Protein AF-A0A7G8VCQ9-F1 (afdb_monomer)

Structure (mmCIF, N/CA/C/O backbone):
data_AF-A0A7G8VCQ9-F1
#
_entry.id   AF-A0A7G8VCQ9-F1
#
loop_
_atom_site.group_PDB
_atom_site.id
_atom_site.type_symbol
_atom_site.label_atom_id
_atom_site.label_alt_id
_atom_site.label_comp_id
_atom_site.label_asym_id
_atom_site.label_entity_id
_atom_site.label_seq_id
_atom_site.pdbx_PDB_ins_code
_atom_site.Cartn_x
_atom_site.Cartn_y
_atom_site.Cartn_z
_atom_site.occupancy
_atom_site.B_iso_or_equiv
_atom_site.auth_seq_id
_atom_site.auth_comp_id
_atom_site.auth_asym_id
_atom_site.auth_atom_id
_atom_site.pdbx_PDB_model_num
ATOM 1 N N . MET A 1 1 ? 30.617 11.201 -4.073 1.00 43.75 1 MET A N 1
ATOM 2 C CA . MET A 1 1 ? 30.388 10.500 -2.792 1.00 43.75 1 MET A CA 1
ATOM 3 C C . MET A 1 1 ? 28.880 10.340 -2.629 1.00 43.75 1 MET A C 1
ATOM 5 O O . MET A 1 1 ? 28.255 11.199 -2.018 1.00 43.75 1 MET A O 1
ATOM 9 N N . SER A 1 2 ? 28.261 9.354 -3.299 1.00 48.66 2 SER A N 1
ATOM 10 C CA . SER A 1 2 ? 26.817 9.150 -3.127 1.00 48.66 2 SER A CA 1
ATOM 11 C C . SER A 1 2 ? 26.608 8.568 -1.733 1.00 48.66 2 SER A C 1
ATOM 13 O O . SER A 1 2 ? 27.317 7.657 -1.304 1.00 48.66 2 SER A O 1
ATOM 15 N N . LYS A 1 3 ? 25.713 9.189 -0.972 1.00 57.06 3 LYS A N 1
ATOM 16 C CA . LYS A 1 3 ? 25.302 8.687 0.331 1.00 57.06 3 LYS A CA 1
ATOM 17 C C . LYS A 1 3 ? 24.572 7.378 0.055 1.00 57.06 3 LYS A C 1
ATOM 19 O O . LYS A 1 3 ? 23.412 7.441 -0.315 1.00 57.06 3 LYS A O 1
ATOM 24 N N . HIS A 1 4 ? 25.253 6.238 0.178 1.00 59.59 4 HIS A N 1
ATOM 25 C CA . HIS A 1 4 ? 24.592 4.935 0.201 1.00 59.59 4 HIS A CA 1
ATOM 26 C C . HIS A 1 4 ? 23.771 4.864 1.485 1.00 59.59 4 HIS A C 1
ATOM 28 O O . HIS A 1 4 ? 24.217 4.412 2.540 1.00 59.59 4 HIS A O 1
ATOM 34 N N . THR A 1 5 ? 22.577 5.426 1.406 1.00 70.50 5 THR A N 1
ATOM 35 C CA . THR A 1 5 ? 21.543 5.259 2.407 1.00 70.50 5 THR A CA 1
ATOM 36 C C . THR A 1 5 ? 20.932 3.883 2.192 1.00 70.50 5 THR A C 1
ATOM 38 O O . THR A 1 5 ? 20.760 3.449 1.060 1.00 70.50 5 THR A O 1
ATOM 41 N N . PHE A 1 6 ? 20.567 3.188 3.269 1.00 74.38 6 PHE A N 1
ATOM 42 C CA . PHE A 1 6 ? 19.860 1.897 3.214 1.00 74.38 6 PHE A CA 1
ATOM 43 C C . PHE A 1 6 ? 18.638 1.895 2.265 1.00 74.38 6 PHE A C 1
ATOM 45 O O . PHE A 1 6 ? 18.216 0.850 1.783 1.00 74.38 6 PHE A O 1
ATOM 52 N N . VAL A 1 7 ? 18.100 3.076 1.966 1.00 85.12 7 VAL A N 1
ATOM 53 C CA . VAL A 1 7 ? 17.016 3.312 1.012 1.00 85.12 7 VAL A CA 1
ATOM 54 C C . VAL A 1 7 ? 17.359 2.866 -0.414 1.00 85.12 7 VAL A C 1
ATOM 56 O O . VAL A 1 7 ? 16.495 2.284 -1.059 1.00 85.12 7 VAL A O 1
ATOM 59 N N . ASP A 1 8 ? 1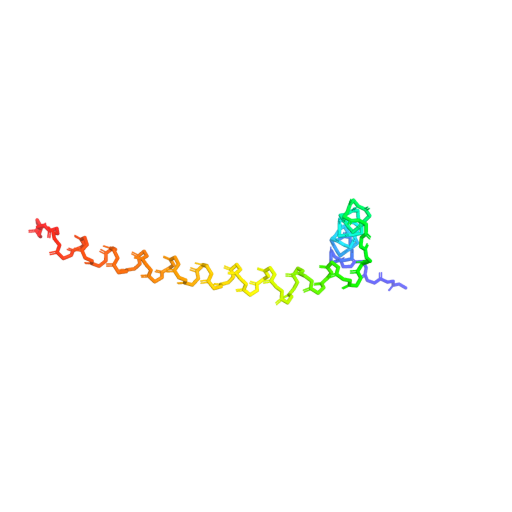8.585 3.082 -0.895 1.00 89.56 8 ASP A N 1
ATOM 60 C CA . ASP A 1 8 ? 18.961 2.814 -2.293 1.00 89.56 8 ASP A CA 1
ATOM 61 C C . ASP A 1 8 ? 18.813 1.325 -2.677 1.00 89.56 8 ASP A C 1
ATOM 63 O O . ASP A 1 8 ? 18.079 1.030 -3.620 1.00 89.56 8 ASP A O 1
ATOM 67 N N . PRO A 1 9 ? 19.387 0.352 -1.931 1.00 90.50 9 PRO A N 1
ATOM 68 C CA . PRO A 1 9 ? 19.227 -1.063 -2.274 1.00 90.50 9 PRO A CA 1
ATOM 69 C C . PRO A 1 9 ? 17.783 -1.560 -2.124 1.00 90.50 9 PRO A C 1
ATOM 71 O O . PRO A 1 9 ? 17.356 -2.444 -2.866 1.00 90.50 9 PRO A O 1
ATOM 74 N N . VAL A 1 10 ? 17.014 -1.005 -1.180 1.00 91.38 10 VAL A N 1
ATOM 75 C CA . VAL A 1 10 ? 15.595 -1.355 -1.010 1.00 91.38 10 VAL A CA 1
ATOM 76 C C . VAL A 1 10 ? 14.771 -0.820 -2.178 1.00 91.38 10 VAL A C 1
ATOM 78 O O . VAL A 1 10 ? 13.916 -1.533 -2.701 1.00 91.38 10 VAL A O 1
ATOM 81 N N . PHE A 1 11 ? 15.040 0.411 -2.613 1.00 90.75 11 PHE A N 1
ATOM 82 C CA . PHE A 1 11 ? 14.400 1.002 -3.779 1.00 90.75 11 PHE A CA 1
ATOM 83 C C . PHE A 1 11 ? 14.697 0.186 -5.039 1.00 90.75 11 PHE A C 1
ATOM 85 O O . PHE A 1 11 ? 13.761 -0.214 -5.732 1.00 90.75 11 PHE A O 1
ATOM 92 N N . ASP A 1 12 ? 15.965 -0.152 -5.283 1.00 92.62 12 ASP A N 1
ATOM 93 C CA . ASP A 1 12 ? 16.366 -0.973 -6.427 1.00 92.62 12 ASP A CA 1
ATOM 94 C C . ASP A 1 12 ? 15.689 -2.347 -6.406 1.00 92.62 12 ASP A C 1
ATOM 96 O O . ASP A 1 12 ? 15.225 -2.836 -7.439 1.00 92.62 12 ASP A O 1
ATOM 100 N N . TRP A 1 13 ? 15.585 -2.978 -5.234 1.00 94.38 13 TRP A N 1
ATOM 101 C CA . TRP A 1 13 ? 14.895 -4.258 -5.095 1.00 94.38 13 TRP A CA 1
ATOM 102 C C . TRP A 1 13 ? 13.399 -4.148 -5.418 1.00 94.38 13 TRP A C 1
ATOM 104 O O . TRP A 1 13 ? 12.881 -4.948 -6.200 1.00 94.38 13 TRP A O 1
ATOM 114 N N . CYS A 1 14 ? 12.718 -3.127 -4.888 1.00 93.19 14 CYS A N 1
ATOM 115 C CA . CYS A 1 14 ? 11.313 -2.855 -5.189 1.00 93.19 14 CYS A CA 1
ATOM 116 C C . CYS A 1 14 ? 11.096 -2.627 -6.691 1.00 93.19 14 CYS A C 1
ATOM 118 O O . CYS A 1 14 ? 10.231 -3.259 -7.29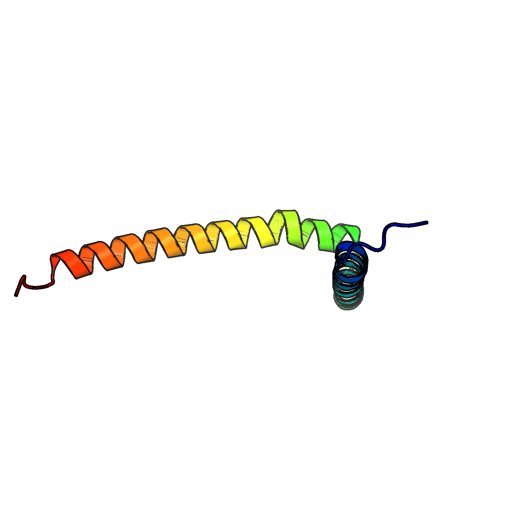3 1.00 93.19 14 CYS A O 1
ATOM 120 N N . VAL A 1 15 ? 11.904 -1.774 -7.323 1.00 93.56 15 VAL A N 1
ATOM 121 C CA . VAL A 1 15 ? 11.791 -1.488 -8.760 1.00 93.56 15 VAL A CA 1
ATOM 122 C C . VAL A 1 15 ? 12.021 -2.752 -9.590 1.00 93.56 15 VAL A C 1
ATOM 124 O O . VAL A 1 15 ? 11.222 -3.052 -10.478 1.00 93.56 15 VAL A O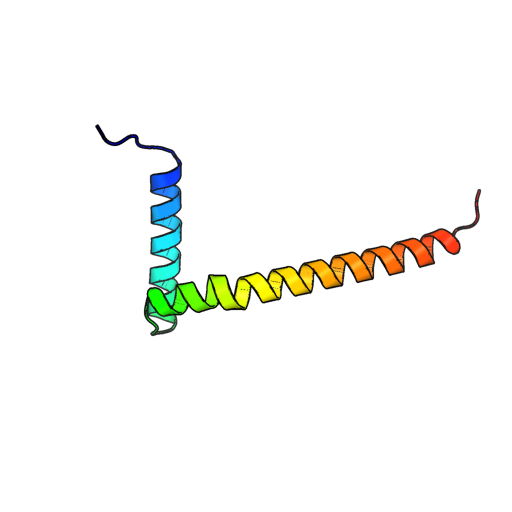 1
ATOM 127 N N . ASN A 1 16 ? 13.051 -3.543 -9.276 1.00 94.50 16 ASN A N 1
ATOM 128 C CA . ASN A 1 16 ? 13.326 -4.796 -9.983 1.00 94.50 16 ASN A CA 1
ATOM 129 C C . ASN A 1 16 ? 12.187 -5.814 -9.839 1.00 94.50 16 ASN A C 1
ATOM 131 O O . ASN A 1 16 ? 11.829 -6.473 -10.819 1.00 94.50 16 ASN A O 1
ATOM 135 N N . PHE A 1 17 ? 11.582 -5.915 -8.653 1.00 94.44 17 PHE A N 1
ATOM 136 C CA . PHE A 1 17 ? 10.404 -6.750 -8.428 1.00 94.44 17 PHE A CA 1
ATOM 137 C C . PHE A 1 17 ? 9.229 -6.309 -9.311 1.00 94.44 17 PHE A C 1
ATOM 139 O O . PHE A 1 17 ? 8.633 -7.138 -10.001 1.00 94.44 17 PHE A O 1
ATOM 146 N N . LEU A 1 18 ? 8.928 -5.006 -9.355 1.00 92.81 18 LEU A N 1
ATOM 147 C CA . LEU A 1 18 ? 7.842 -4.479 -10.185 1.00 92.81 18 LEU A CA 1
ATOM 148 C C . LEU A 1 18 ? 8.117 -4.675 -11.680 1.00 92.81 18 LEU A C 1
ATOM 150 O O . LEU A 1 18 ? 7.218 -5.070 -12.415 1.00 92.81 18 LEU A O 1
ATOM 154 N N . ILE A 1 19 ? 9.352 -4.465 -12.140 1.00 93.88 19 ILE A N 1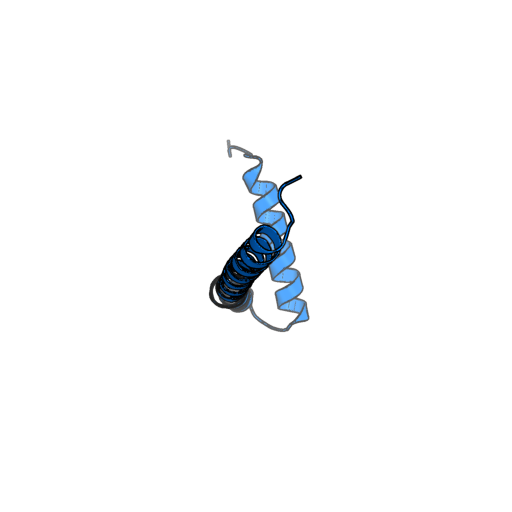
ATOM 155 C CA . ILE A 1 19 ? 9.737 -4.709 -13.538 1.00 93.88 19 ILE A CA 1
ATOM 156 C C . ILE A 1 19 ? 9.588 -6.191 -13.898 1.00 93.88 19 ILE A C 1
ATOM 158 O O . ILE A 1 19 ? 9.139 -6.508 -15.001 1.00 93.88 19 ILE A O 1
ATOM 162 N N . HIS A 1 20 ? 9.953 -7.107 -12.997 1.00 94.88 20 HIS A N 1
ATOM 163 C CA . HIS A 1 20 ? 9.778 -8.540 -13.226 1.00 94.88 20 HIS A CA 1
ATOM 164 C C . HIS A 1 20 ? 8.299 -8.886 -13.430 1.00 94.88 20 HIS A C 1
ATOM 166 O O . HIS A 1 20 ? 7.948 -9.521 -14.423 1.00 94.88 20 HIS A O 1
ATOM 172 N N . TRP A 1 21 ? 7.422 -8.396 -12.553 1.00 93.25 21 TRP A N 1
ATOM 173 C CA . TRP A 1 21 ? 5.980 -8.597 -12.691 1.00 93.25 21 TRP A CA 1
ATOM 174 C C . TRP A 1 21 ? 5.389 -7.908 -13.918 1.00 93.25 21 TRP A C 1
ATOM 176 O O . TRP A 1 21 ? 4.537 -8.493 -14.580 1.00 93.25 21 TRP A O 1
ATOM 186 N N . ALA A 1 22 ? 5.873 -6.718 -14.274 1.00 93.06 22 ALA A N 1
ATOM 187 C CA . ALA A 1 22 ? 5.464 -6.032 -15.495 1.00 93.06 22 ALA A CA 1
ATOM 188 C C . ALA A 1 22 ? 5.753 -6.897 -16.732 1.00 93.06 22 ALA A C 1
ATOM 190 O O . ALA A 1 22 ? 4.872 -7.092 -17.566 1.00 93.06 22 ALA A O 1
ATOM 191 N N . LYS A 1 23 ? 6.944 -7.513 -16.799 1.00 93.06 23 LYS A N 1
ATOM 192 C CA . LYS A 1 23 ? 7.312 -8.451 -17.873 1.00 93.06 23 LYS A CA 1
ATOM 193 C C . LYS A 1 23 ? 6.428 -9.698 -17.894 1.00 93.06 23 LYS A C 1
ATOM 195 O O . LYS A 1 23 ? 6.021 -10.114 -18.971 1.00 93.06 23 LYS A O 1
ATOM 200 N N . VAL A 1 24 ? 6.121 -10.277 -16.730 1.00 94.06 24 VAL A N 1
ATOM 201 C CA . VAL A 1 24 ? 5.240 -11.457 -16.617 1.00 94.06 24 VAL A CA 1
ATOM 202 C C . VAL A 1 24 ? 3.820 -11.142 -17.090 1.00 94.06 24 VAL A C 1
ATOM 204 O O . VAL A 1 24 ? 3.202 -11.954 -17.771 1.00 94.06 24 VAL A O 1
ATOM 207 N N . LEU A 1 25 ? 3.313 -9.957 -16.757 1.00 91.06 25 LEU A N 1
ATOM 208 C CA . LEU A 1 25 ? 1.980 -9.492 -17.143 1.00 91.06 25 LEU A CA 1
ATOM 209 C C . LEU A 1 25 ? 1.931 -8.916 -18.569 1.00 91.06 25 LEU A C 1
ATOM 211 O O . LEU A 1 25 ? 0.846 -8.621 -19.062 1.00 91.06 25 LEU A O 1
ATOM 215 N N . GLY A 1 26 ? 3.081 -8.746 -19.230 1.00 94.25 26 GLY A N 1
ATOM 216 C CA . GLY A 1 26 ? 3.177 -8.139 -20.559 1.00 94.25 26 GLY A CA 1
ATOM 217 C C . GLY A 1 26 ? 2.842 -6.642 -20.594 1.00 94.25 26 GLY A C 1
ATOM 218 O O . GLY A 1 26 ? 2.479 -6.134 -21.650 1.00 94.25 26 GLY A O 1
ATOM 219 N N . ILE A 1 27 ? 2.950 -5.943 -19.460 1.00 94.25 27 ILE A N 1
ATOM 220 C CA . ILE A 1 27 ? 2.654 -4.508 -19.321 1.00 94.25 27 ILE A CA 1
ATOM 221 C C . ILE A 1 27 ? 3.930 -3.700 -19.073 1.00 94.25 27 ILE A C 1
ATOM 223 O O . ILE A 1 27 ? 4.991 -4.238 -18.747 1.00 94.25 27 ILE A O 1
ATOM 227 N N . THR A 1 28 ? 3.844 -2.380 -19.208 1.00 94.75 28 THR A N 1
ATOM 228 C CA . THR A 1 28 ? 4.966 -1.481 -18.927 1.00 94.75 28 THR A CA 1
ATOM 229 C C . THR A 1 28 ? 5.140 -1.227 -17.427 1.00 94.75 28 THR A C 1
ATOM 231 O O . THR A 1 28 ? 4.210 -1.340 -16.625 1.00 94.75 28 THR A O 1
ATOM 234 N N . TYR A 1 29 ? 6.352 -0.816 -17.037 1.00 91.88 29 TYR A N 1
ATOM 235 C CA . TYR A 1 29 ? 6.654 -0.395 -15.664 1.00 91.88 29 TYR A CA 1
ATOM 236 C C . TYR A 1 29 ? 5.747 0.757 -15.186 1.00 91.88 29 TYR A C 1
ATOM 238 O O . TYR A 1 29 ? 5.329 0.801 -14.031 1.00 91.88 29 TYR A O 1
ATOM 246 N N . ASN A 1 30 ? 5.392 1.674 -16.087 1.00 93.50 30 ASN A N 1
ATOM 247 C CA . ASN A 1 30 ? 4.520 2.797 -15.754 1.00 93.50 30 ASN A CA 1
ATOM 248 C C . ASN A 1 30 ? 3.093 2.325 -15.448 1.00 93.50 30 ASN A C 1
ATOM 250 O O . ASN A 1 30 ? 2.484 2.799 -14.493 1.00 93.50 30 ASN A O 1
ATOM 254 N N . GLU A 1 31 ? 2.581 1.363 -16.216 1.00 94.50 31 GLU A N 1
ATOM 255 C CA . GLU A 1 31 ? 1.242 0.809 -16.010 1.00 94.50 31 GLU A CA 1
ATOM 256 C C . GLU A 1 31 ? 1.146 0.027 -14.701 1.00 94.50 31 GLU A C 1
ATOM 258 O O . GLU A 1 31 ? 0.225 0.269 -13.920 1.00 94.50 31 GLU A O 1
ATOM 263 N N . ILE A 1 32 ? 2.112 -0.856 -14.405 1.00 94.62 32 ILE A N 1
ATOM 264 C CA . ILE A 1 32 ? 2.087 -1.612 -13.143 1.00 94.62 32 ILE A CA 1
ATOM 265 C C . ILE A 1 32 ? 2.157 -0.680 -11.928 1.00 94.62 32 ILE A C 1
ATOM 267 O O . ILE A 1 32 ? 1.462 -0.918 -10.942 1.00 94.62 32 ILE A O 1
ATOM 271 N N . ASN A 1 33 ? 2.913 0.420 -12.011 1.00 94.00 33 ASN A N 1
ATOM 272 C CA . ASN A 1 33 ? 2.960 1.418 -10.944 1.00 94.00 33 ASN A CA 1
ATOM 273 C C . ASN A 1 33 ? 1.581 2.043 -10.699 1.00 94.00 33 ASN A C 1
ATOM 275 O O . ASN A 1 33 ? 1.139 2.113 -9.553 1.00 94.00 33 ASN A O 1
ATOM 279 N N . VAL A 1 34 ? 0.874 2.459 -11.755 1.00 95.25 34 VAL A N 1
ATOM 280 C CA . VAL A 1 34 ? -0.475 3.036 -11.624 1.00 95.25 34 VAL A CA 1
ATOM 281 C C . VAL A 1 34 ? -1.444 2.017 -11.025 1.00 95.25 34 VAL A C 1
ATOM 283 O O . VAL A 1 34 ? -2.187 2.353 -10.103 1.00 95.25 34 VAL A O 1
ATOM 286 N N . TYR A 1 35 ? -1.409 0.759 -11.467 1.00 94.19 35 TYR A N 1
ATOM 287 C CA . TYR A 1 35 ? -2.261 -0.279 -10.887 1.00 94.19 35 TYR A CA 1
ATOM 288 C C . TYR A 1 35 ? -1.961 -0.524 -9.404 1.00 94.19 35 TYR A C 1
ATOM 290 O O . TYR A 1 35 ? -2.886 -0.608 -8.599 1.00 94.19 35 TYR A O 1
ATOM 298 N N . VAL A 1 36 ? -0.691 -0.593 -9.006 1.00 93.31 36 VAL A N 1
ATOM 299 C CA . VAL A 1 36 ? -0.321 -0.837 -7.605 1.00 93.31 36 VAL A CA 1
ATOM 300 C C . VAL A 1 36 ? -0.701 0.351 -6.715 1.00 93.31 36 VAL A C 1
ATOM 302 O O . VAL A 1 36 ? -1.358 0.167 -5.690 1.00 93.31 36 VAL A O 1
ATOM 305 N N . PHE A 1 37 ? -0.340 1.576 -7.101 1.00 94.00 37 PHE A N 1
ATOM 306 C CA . PHE A 1 37 ? -0.507 2.743 -6.231 1.00 94.00 37 PHE A CA 1
ATOM 307 C C . PHE A 1 37 ? -1.893 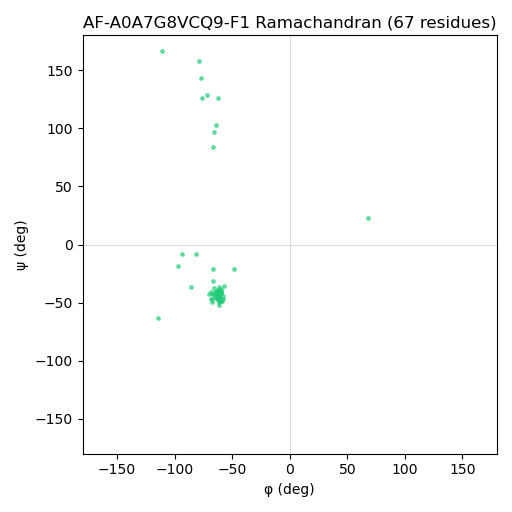3.383 -6.307 1.00 94.00 37 PHE A C 1
ATOM 309 O O . PHE A 1 37 ? -2.394 3.845 -5.285 1.00 94.00 37 PHE A O 1
ATOM 316 N N . CYS A 1 38 ? -2.526 3.419 -7.480 1.00 95.81 38 CYS A N 1
ATOM 317 C CA . CYS A 1 38 ? -3.812 4.098 -7.662 1.00 95.81 38 CYS A CA 1
ATOM 318 C C . CYS A 1 38 ? -5.015 3.155 -7.581 1.00 95.81 38 CYS A C 1
ATOM 320 O O .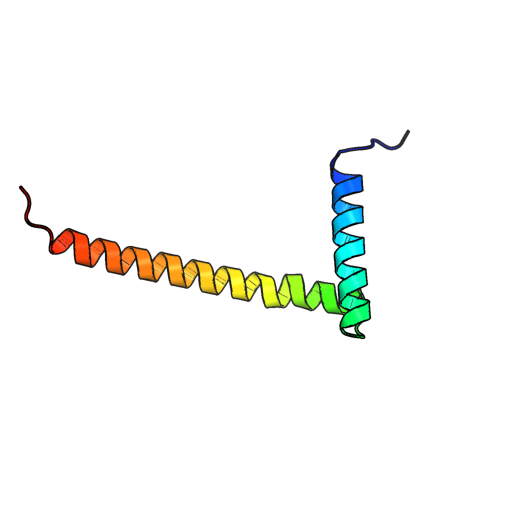 CYS A 1 38 ? -6.126 3.631 -7.367 1.00 95.81 38 CYS A O 1
ATOM 322 N N . VAL A 1 39 ? -4.824 1.841 -7.739 1.00 94.38 39 VAL A N 1
ATOM 323 C CA . VAL A 1 39 ? -5.930 0.869 -7.711 1.00 94.38 39 VAL A CA 1
ATOM 324 C C . VAL A 1 39 ? -5.803 -0.065 -6.515 1.00 94.38 39 VAL A C 1
ATOM 326 O O . VAL A 1 39 ? -6.644 -0.031 -5.616 1.00 94.38 39 VAL A O 1
ATOM 329 N N . LEU A 1 40 ? -4.736 -0.864 -6.460 1.00 95.25 40 LEU A N 1
ATOM 330 C CA . LEU A 1 40 ? -4.552 -1.871 -5.417 1.00 95.25 40 LEU A CA 1
ATOM 331 C C . LEU A 1 40 ? -4.463 -1.223 -4.033 1.00 95.25 40 LEU A C 1
ATOM 333 O O . LEU A 1 40 ? -5.101 -1.700 -3.094 1.00 95.25 40 LEU A O 1
ATOM 337 N N . TRP A 1 41 ? -3.714 -0.124 -3.905 1.00 96.69 41 TRP A N 1
ATOM 338 C CA . TRP A 1 41 ? -3.497 0.487 -2.600 1.00 96.69 41 TRP A CA 1
ATOM 339 C C . TRP A 1 41 ? -4.768 1.120 -1.991 1.00 96.69 41 TRP A C 1
ATOM 341 O O . TRP A 1 41 ? -5.094 0.806 -0.839 1.00 96.69 41 TRP A O 1
ATOM 351 N N . PRO A 1 42 ? -5.569 1.913 -2.735 1.00 96.25 42 PRO A N 1
ATOM 352 C CA . PRO A 1 42 ? -6.865 2.384 -2.250 1.00 96.25 42 PRO A CA 1
ATOM 353 C C . PRO A 1 42 ? -7.838 1.250 -1.929 1.00 96.25 42 PRO A C 1
ATOM 355 O O . PRO A 1 42 ? -8.491 1.302 -0.889 1.00 96.25 42 PRO A O 1
ATOM 358 N N . ILE A 1 43 ? -7.907 0.202 -2.758 1.00 97.81 43 ILE A N 1
ATOM 359 C CA . ILE A 1 43 ? -8.780 -0.954 -2.500 1.00 97.81 43 ILE A CA 1
ATOM 360 C C . ILE A 1 43 ? -8.386 -1.641 -1.193 1.00 97.81 43 ILE A C 1
ATOM 362 O O . ILE A 1 43 ? -9.239 -1.857 -0.333 1.00 97.81 43 ILE A O 1
ATOM 366 N N . LEU A 1 44 ? -7.100 -1.942 -1.007 1.00 97.62 44 LEU A N 1
ATOM 367 C CA . LEU A 1 44 ? -6.604 -2.571 0.214 1.00 97.62 44 LEU A CA 1
ATOM 368 C C . LEU A 1 44 ? -6.891 -1.698 1.444 1.00 97.62 44 LEU A C 1
ATOM 370 O O . LEU A 1 44 ? -7.356 -2.207 2.463 1.00 97.62 44 LEU A O 1
ATOM 374 N N . THR A 1 45 ? -6.694 -0.383 1.334 1.00 97.00 45 THR A N 1
ATOM 375 C CA . THR A 1 45 ? -7.018 0.565 2.410 1.00 97.00 45 THR A CA 1
ATOM 376 C C . THR A 1 45 ? -8.511 0.549 2.743 1.00 97.00 45 THR A C 1
ATOM 378 O O . THR A 1 45 ? -8.877 0.464 3.913 1.00 97.00 45 THR A O 1
ATOM 381 N N . LEU A 1 46 ? -9.389 0.576 1.736 1.00 97.69 46 LEU A N 1
ATOM 382 C CA . LEU A 1 46 ? -10.840 0.524 1.933 1.00 97.69 46 LEU A CA 1
ATOM 383 C C . LEU A 1 46 ? -11.282 -0.790 2.587 1.00 97.69 46 LEU A C 1
ATOM 385 O O . LEU A 1 46 ? -12.085 -0.767 3.520 1.00 97.69 46 LEU A O 1
ATOM 389 N N . VAL A 1 47 ? -10.725 -1.923 2.151 1.00 97.94 47 VAL A N 1
ATOM 390 C CA . VAL A 1 47 ? -10.996 -3.242 2.740 1.00 97.94 47 VAL A CA 1
ATOM 391 C C . VAL A 1 47 ? -10.554 -3.282 4.201 1.00 97.94 47 VAL A C 1
ATOM 393 O O . VAL A 1 47 ? -11.325 -3.710 5.059 1.00 97.94 47 VAL A O 1
ATOM 396 N N . LEU A 1 48 ? -9.353 -2.791 4.518 1.00 97.62 48 LEU A N 1
ATOM 397 C CA . LEU A 1 48 ? -8.867 -2.727 5.898 1.00 97.62 48 LEU A CA 1
ATOM 398 C C . LEU A 1 48 ? -9.742 -1.816 6.766 1.00 97.62 48 LEU A C 1
ATOM 400 O O . LEU A 1 48 ? -10.117 -2.205 7.871 1.00 97.62 48 LEU A O 1
ATOM 404 N N . CYS A 1 49 ? -10.132 -0.643 6.261 1.00 97.75 49 CYS A N 1
ATOM 405 C CA . CYS A 1 49 ? -11.061 0.255 6.947 1.00 97.75 49 CYS A CA 1
ATOM 406 C C . CYS A 1 49 ? -12.395 -0.438 7.245 1.00 97.75 49 CYS A C 1
ATOM 408 O O . CYS A 1 49 ? -12.876 -0.395 8.381 1.00 97.75 49 CYS A O 1
ATOM 410 N N . PHE A 1 50 ? -12.968 -1.124 6.254 1.00 97.75 50 PHE A N 1
ATOM 411 C CA . PHE A 1 50 ? -14.201 -1.884 6.423 1.00 97.75 50 PHE A CA 1
ATOM 412 C C . PHE A 1 50 ? -14.051 -2.985 7.481 1.00 97.75 50 PHE A C 1
ATOM 414 O O . PHE A 1 50 ? -14.867 -3.068 8.401 1.00 97.75 50 PHE A O 1
ATOM 421 N N . LEU A 1 51 ? -12.981 -3.782 7.410 1.00 97.81 51 LEU A N 1
ATOM 422 C CA . LEU A 1 51 ? -12.703 -4.849 8.373 1.00 97.81 51 LEU A CA 1
ATOM 423 C C . LEU A 1 51 ? -12.561 -4.308 9.796 1.00 97.81 51 LEU A C 1
ATOM 425 O O . LEU A 1 51 ? -13.135 -4.878 10.721 1.00 97.81 51 LEU A O 1
ATOM 429 N N . VAL A 1 52 ? -11.866 -3.186 9.987 1.00 97.50 52 VAL A N 1
ATOM 430 C CA . VAL A 1 52 ? -11.722 -2.555 11.307 1.00 97.50 52 VAL A CA 1
ATOM 431 C C . VAL A 1 52 ? -13.078 -2.104 11.853 1.00 97.50 52 VAL A C 1
ATOM 433 O O . VAL A 1 52 ? -13.374 -2.332 13.029 1.00 97.50 52 VAL A O 1
ATOM 436 N N . VAL A 1 53 ? -13.929 -1.489 11.028 1.00 96.94 53 VAL A N 1
ATOM 437 C CA . VAL A 1 53 ? -15.277 -1.066 11.448 1.00 96.94 53 VAL A CA 1
ATOM 438 C C . VAL A 1 53 ? -16.145 -2.280 11.797 1.00 96.94 53 VAL A C 1
ATOM 440 O 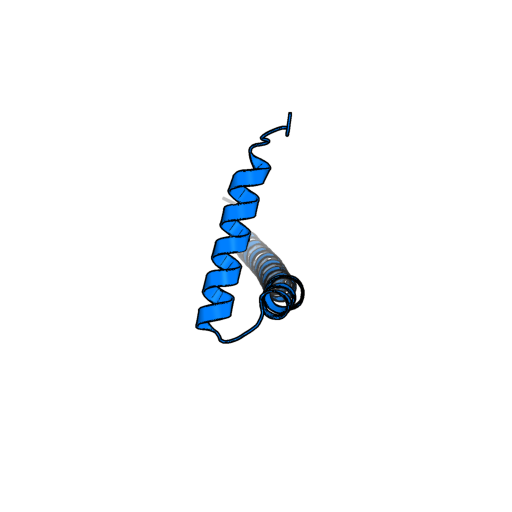O . VAL A 1 53 ? -16.787 -2.302 12.853 1.00 96.94 53 VAL A O 1
ATOM 443 N N . TYR A 1 54 ? -16.118 -3.321 10.968 1.00 97.31 54 TYR A N 1
ATOM 444 C CA . TYR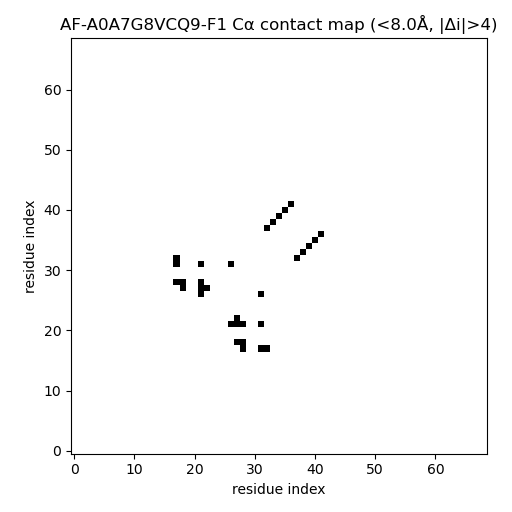 A 1 54 ? -16.850 -4.564 11.201 1.00 97.31 54 TYR A CA 1
ATOM 445 C C . TYR A 1 54 ? -16.398 -5.276 12.487 1.00 97.31 54 TYR A C 1
ATOM 447 O O . TYR A 1 54 ? -17.215 -5.661 13.327 1.00 97.31 54 TYR A O 1
ATOM 455 N N . GLN A 1 55 ? -15.088 -5.387 12.706 1.00 96.88 55 GLN A N 1
ATOM 456 C CA . GLN A 1 55 ? -14.536 -5.984 13.922 1.00 96.88 55 GLN A CA 1
ATOM 457 C C . GLN A 1 55 ? -14.924 -5.175 15.163 1.00 96.88 55 GLN A C 1
ATOM 459 O O . GLN A 1 55 ? -15.337 -5.747 16.170 1.00 96.88 55 GLN A O 1
ATOM 464 N N . ARG A 1 56 ? -14.871 -3.838 15.098 1.00 95.69 56 ARG A N 1
ATOM 465 C CA . ARG A 1 56 ? -15.262 -2.969 16.221 1.00 95.69 56 ARG A CA 1
ATOM 466 C C . ARG A 1 56 ? -16.734 -3.116 16.591 1.00 95.69 56 ARG A C 1
ATOM 468 O O . ARG A 1 56 ? -17.050 -3.174 17.779 1.00 95.69 56 ARG A O 1
ATOM 475 N N . THR A 1 57 ? -17.631 -3.164 15.609 1.00 95.12 57 THR A N 1
ATOM 476 C CA . THR A 1 57 ? -19.073 -3.335 15.861 1.00 95.12 57 THR A CA 1
ATOM 477 C C . THR A 1 57 ? -19.370 -4.706 16.468 1.00 95.12 57 THR A C 1
ATOM 479 O O . THR A 1 57 ? -20.072 -4.787 17.477 1.00 95.12 57 THR A O 1
ATOM 482 N N . THR A 1 58 ? -18.736 -5.758 15.950 1.00 94.31 58 THR A N 1
ATOM 483 C CA . THR A 1 58 ? -18.855 -7.125 16.475 1.00 94.31 58 THR A CA 1
ATOM 484 C C . THR A 1 58 ? -18.334 -7.235 17.911 1.00 94.31 58 THR A C 1
ATOM 486 O O . THR A 1 58 ? -19.036 -7.738 18.788 1.00 94.31 58 THR A O 1
ATOM 489 N N . ILE A 1 59 ? -17.143 -6.697 18.200 1.00 96.19 59 ILE A N 1
ATOM 490 C CA . ILE A 1 59 ? -16.558 -6.711 19.552 1.00 96.19 59 ILE A CA 1
ATOM 491 C C . ILE A 1 59 ? -17.451 -5.962 20.546 1.00 96.19 59 ILE A C 1
ATOM 493 O O . ILE A 1 59 ? -17.642 -6.430 21.668 1.00 96.19 59 ILE A O 1
ATOM 497 N N . ARG A 1 60 ? -18.024 -4.815 20.156 1.00 93.00 60 ARG A N 1
ATOM 498 C CA . ARG A 1 60 ? -18.955 -4.058 21.011 1.00 93.00 60 ARG A CA 1
ATOM 499 C C . ARG A 1 60 ? -20.221 -4.858 21.318 1.00 93.00 60 ARG A C 1
ATOM 501 O O . ARG A 1 60 ? -20.619 -4.923 22.478 1.00 93.00 60 ARG A O 1
ATOM 508 N N . ALA A 1 61 ? -20.812 -5.499 20.309 1.00 92.62 61 ALA A N 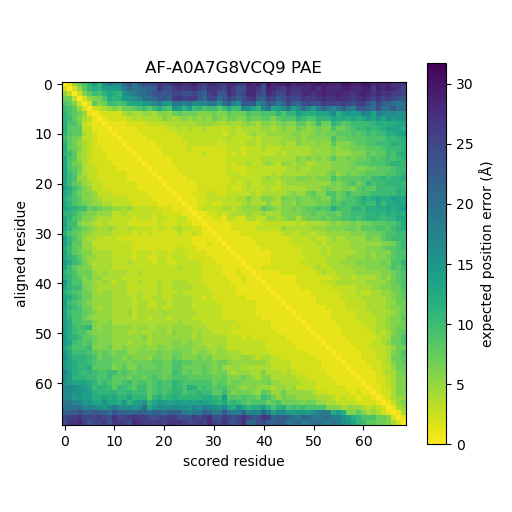1
ATOM 509 C CA . ALA A 1 61 ? -22.000 -6.332 20.484 1.00 92.62 61 ALA A CA 1
ATOM 510 C C . ALA A 1 61 ? -21.732 -7.546 21.390 1.00 92.62 61 ALA A C 1
ATOM 512 O O . ALA A 1 61 ? -22.559 -7.869 22.240 1.00 92.62 61 ALA A O 1
ATOM 513 N N . LEU A 1 62 ? -20.568 -8.189 21.251 1.00 93.56 62 LEU A N 1
ATOM 514 C CA . LEU A 1 62 ? -20.159 -9.301 22.112 1.00 93.56 62 LEU A CA 1
ATOM 515 C C . LEU A 1 62 ? -19.895 -8.845 23.551 1.00 93.56 62 LEU A C 1
ATOM 517 O O . LEU A 1 62 ? -20.363 -9.492 24.482 1.00 93.56 62 LEU A O 1
ATOM 521 N N . ARG A 1 63 ? -19.216 -7.706 23.748 1.00 91.69 63 ARG A N 1
ATOM 522 C CA . ARG A 1 63 ? -18.978 -7.137 25.086 1.00 91.69 63 ARG A CA 1
ATOM 523 C C . ARG A 1 63 ? -20.272 -6.815 25.828 1.00 91.69 63 ARG A C 1
ATOM 525 O O . ARG A 1 63 ? -20.344 -7.078 27.018 1.00 91.69 63 ARG A O 1
ATOM 532 N N . ALA A 1 64 ? -21.293 -6.310 25.135 1.00 89.44 64 ALA A N 1
ATOM 533 C CA . ALA A 1 64 ? -22.599 -6.037 25.738 1.00 89.44 64 ALA A CA 1
ATOM 534 C C . ALA A 1 64 ? -23.349 -7.307 26.187 1.00 89.44 64 ALA A C 1
ATOM 536 O O . ALA A 1 64 ? -24.241 -7.227 27.023 1.00 89.44 64 ALA A O 1
ATOM 537 N N . ARG A 1 65 ? -23.003 -8.476 25.630 1.00 87.94 65 ARG A N 1
ATOM 538 C CA . ARG A 1 65 ? -23.619 -9.771 25.962 1.00 87.94 65 ARG A CA 1
ATOM 539 C C . ARG A 1 65 ? -22.861 -10.546 27.039 1.00 87.94 65 ARG A C 1
ATOM 541 O O . ARG A 1 65 ? -23.352 -11.582 27.480 1.00 87.94 65 ARG A O 1
ATOM 548 N N . LEU A 1 66 ? -21.672 -10.094 27.440 1.00 88.88 66 LEU A N 1
ATOM 549 C CA . LEU A 1 66 ? -20.905 -10.758 28.488 1.00 88.88 66 LEU A CA 1
ATOM 550 C C . LEU A 1 66 ? -21.516 -10.420 29.859 1.00 88.88 66 LEU A C 1
ATOM 552 O O . LEU A 1 66 ? -21.656 -9.238 30.175 1.00 88.88 66 LEU A O 1
ATOM 556 N N . PRO A 1 67 ? -21.863 -11.422 30.688 1.00 76.25 67 PRO A N 1
ATOM 557 C CA . PRO A 1 67 ? -22.262 -11.176 32.066 1.00 76.25 67 PRO A CA 1
ATOM 558 C C . PRO A 1 67 ? -21.082 -10.554 32.814 1.00 76.25 67 PRO A C 1
ATOM 560 O O . PRO A 1 67 ? -19.985 -11.119 32.803 1.00 76.25 67 PRO A O 1
ATOM 563 N N . SER A 1 68 ? -21.303 -9.403 33.453 1.00 72.00 68 SER A N 1
ATOM 564 C CA . SER A 1 68 ? -20.336 -8.833 34.393 1.00 72.00 68 SER A CA 1
ATOM 565 C C . SER A 1 68 ? -20.224 -9.804 35.568 1.00 72.00 68 SER A C 1
ATOM 567 O O . SER A 1 68 ? -21.154 -9.902 36.366 1.00 72.00 68 SER A O 1
ATOM 569 N N . ARG A 1 69 ? -19.145 -10.592 35.600 1.00 60.66 69 ARG A N 1
ATOM 570 C CA . ARG A 1 69 ? -18.763 -11.378 36.776 1.00 60.66 69 ARG A CA 1
ATOM 571 C C . ARG A 1 69 ? -18.062 -10.492 37.788 1.00 60.66 69 ARG A C 1
ATOM 573 O O . ARG A 1 69 ? -17.319 -9.591 37.338 1.00 60.66 69 ARG A O 1
#

Radius of gyration: 21.01 Å; Cα contacts (8 Å, |Δi|>4): 16; chains: 1; bounding box: 54×22×57 Å

Solvent-accessible surface area (backbone atoms only — not comparable to full-atom values): 4030 Å² total; per-residue (Å²): 133,81,82,86,49,81,60,56,65,54,51,52,51,52,52,52,54,49,44,51,49,13,60,75,72,75,49,50,60,71,55,50,49,48,47,48,62,71,45,50,44,54,50,52,52,50,50,51,52,50,50,52,53,53,51,52,53,51,52,52,58,51,57,74,69,52,80,89,124

Mean predicted aligned error: 6.88 Å

Secondary structure (DSSP, 8-state):
-----THHHHHHHHHHHHHHHHHHHT--HHHHHHIIIIIIHHHHHHHHHHHHHHHHHHHHHHHHHS---

pLDDT: mean 90.03, std 11.62, range [43.75, 97.94]

Foldseek 3Di:
DDPPDVVPVVVVVVLVVLCVVCVVVVHDSVVSVCCVPVPVVVVVVVVVVVVVVVVVVVVVVVVVVDPDD

Sequence (69 aa):
MSKHTFVDPVFDWCVNFLIHWAKVLGITYNEINVYVFCVLWPILTLVLCFLVVYQRTTIRALRARLPSR